Protein AF-T2SCT7-F1 (afdb_monomer)

InterPro domains:
  IPR001091 Restriction/modification DNA-methyltransferase [PR00508] (26-43)
  IPR001091 Restriction/modification DNA-methyltransferase [PR00508] (45-63)
  IPR001091 Restriction/modification DNA-methyltransferase [PR00508] (68-88)
  IPR002941 DNA methylase N-4/N-6 [PF01555] (11-85)
  IPR029063 S-adenosyl-L-methionine-dependent methyltransferase superfamily [G3DSA:3.40.50.150] (3-92)
  IPR029063 S-adenosyl-L-methionine-dependent methyltransferase superfamily [SSF53335] (10-88)

Sequence (94 aa):
MSREEFLLYTNGLWNFSGESKKRLKHPAPFPRELPSRCIKLFSFLEDTIFDPFSGSGTTILEANALGRFSVGLEIEKEYCELSK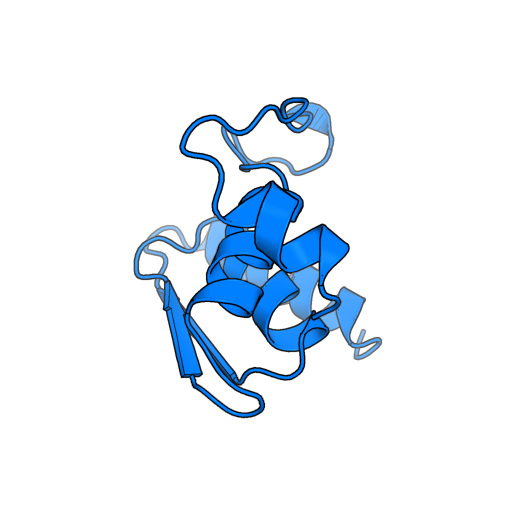KRILESLSLV

Structure (mmCIF, N/CA/C/O backbone):
data_AF-T2SCT7-F1
#
_entry.id   AF-T2SCT7-F1
#
loop_
_atom_site.group_PDB
_atom_site.id
_atom_site.type_symbol
_atom_site.label_atom_id
_atom_site.label_alt_id
_atom_site.label_comp_id
_atom_site.label_asym_id
_atom_site.label_entity_id
_atom_site.label_seq_id
_atom_site.pdbx_PDB_ins_code
_atom_site.Cartn_x
_atom_site.Cartn_y
_atom_site.Cartn_z
_atom_site.occupancy
_atom_site.B_iso_or_equiv
_atom_site.auth_seq_id
_atom_site.auth_comp_id
_atom_site.auth_asym_id
_atom_site.auth_atom_id
_atom_site.pdbx_PDB_model_num
ATOM 1 N N . MET A 1 1 ? 9.397 -0.017 -13.922 1.00 82.56 1 MET A N 1
ATOM 2 C CA . MET A 1 1 ? 10.575 -0.166 -13.048 1.00 82.56 1 MET A CA 1
ATOM 3 C C . MET A 1 1 ? 11.814 -0.049 -13.915 1.00 82.56 1 MET A C 1
ATOM 5 O O . MET A 1 1 ? 11.863 -0.704 -14.951 1.00 82.56 1 MET A O 1
ATOM 9 N N . SER A 1 2 ? 12.761 0.808 -13.547 1.00 90.56 2 SER A N 1
ATOM 10 C CA . SER A 1 2 ? 14.041 0.943 -14.247 1.00 90.56 2 SER A CA 1
ATOM 11 C C . SER A 1 2 ? 15.032 -0.153 -13.828 1.00 90.56 2 SER A C 1
ATOM 13 O O . SER A 1 2 ? 14.852 -0.828 -12.813 1.00 90.56 2 SER A O 1
ATOM 15 N N . ARG A 1 3 ? 16.115 -0.322 -14.598 1.00 90.38 3 ARG A N 1
ATOM 16 C CA . ARG A 1 3 ? 17.209 -1.248 -14.251 1.00 90.38 3 ARG A CA 1
ATOM 17 C C . ARG A 1 3 ? 17.884 -0.873 -12.927 1.00 90.38 3 ARG A C 1
ATOM 19 O O . ARG A 1 3 ? 18.248 -1.757 -12.160 1.00 90.38 3 ARG A O 1
ATOM 26 N N . GLU A 1 4 ? 18.050 0.420 -12.667 1.00 90.94 4 GLU A N 1
ATOM 27 C CA . GLU A 1 4 ? 18.649 0.931 -11.428 1.00 90.94 4 GLU A CA 1
ATOM 28 C C . GLU A 1 4 ? 17.74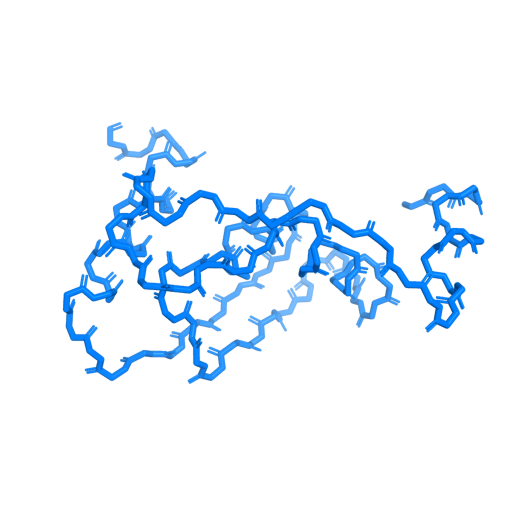8 0.670 -10.220 1.00 90.94 4 GLU A C 1
ATOM 30 O O . GLU A 1 4 ? 18.228 0.166 -9.207 1.00 90.94 4 GLU A O 1
ATOM 35 N N . GLU A 1 5 ? 16.438 0.926 -10.351 1.00 89.62 5 GLU A N 1
ATOM 36 C CA . GLU A 1 5 ? 15.452 0.590 -9.317 1.00 89.62 5 GLU A CA 1
ATOM 37 C C . GLU A 1 5 ? 15.495 -0.907 -9.000 1.00 89.62 5 GLU A C 1
ATOM 39 O O . GLU A 1 5 ? 15.547 -1.287 -7.835 1.00 89.62 5 GLU A O 1
ATOM 44 N N . PHE A 1 6 ? 15.540 -1.760 -10.026 1.00 90.12 6 PHE A N 1
ATOM 45 C CA . PHE A 1 6 ? 15.594 -3.207 -9.838 1.00 90.12 6 PHE A CA 1
ATOM 46 C C . PHE A 1 6 ? 16.836 -3.650 -9.053 1.00 90.12 6 PHE A C 1
ATOM 48 O O . PHE A 1 6 ? 16.718 -4.409 -8.093 1.00 90.12 6 PHE A O 1
ATOM 55 N N . LEU A 1 7 ? 18.025 -3.157 -9.412 1.00 91.50 7 LEU A N 1
ATOM 56 C CA . LEU A 1 7 ? 19.265 -3.486 -8.698 1.00 91.50 7 LEU A CA 1
ATOM 57 C C . LEU A 1 7 ? 19.244 -2.993 -7.245 1.00 91.50 7 LEU A C 1
ATOM 59 O O . LEU A 1 7 ? 19.684 -3.703 -6.344 1.00 91.50 7 LEU A O 1
ATOM 63 N N . LEU A 1 8 ? 18.708 -1.795 -7.003 1.00 89.50 8 LEU A N 1
ATOM 64 C CA . LEU A 1 8 ? 18.596 -1.243 -5.655 1.00 89.50 8 LEU A CA 1
ATOM 65 C C . LEU A 1 8 ? 17.604 -2.036 -4.796 1.00 89.50 8 LEU A C 1
ATOM 67 O O . LEU A 1 8 ? 17.876 -2.308 -3.627 1.00 89.50 8 LEU A O 1
ATOM 71 N N . TYR A 1 9 ? 16.450 -2.394 -5.358 1.00 90.75 9 TYR A N 1
ATOM 72 C CA . TYR A 1 9 ? 15.377 -3.050 -4.616 1.00 90.75 9 TYR A CA 1
ATOM 73 C C . TYR A 1 9 ? 15.651 -4.540 -4.398 1.00 90.75 9 TYR A C 1
ATOM 75 O O . TYR A 1 9 ? 15.194 -5.099 -3.414 1.00 90.75 9 TYR A O 1
ATOM 83 N N . THR A 1 10 ? 16.437 -5.193 -5.251 1.00 90.12 10 THR A N 1
ATOM 84 C CA . THR A 1 10 ? 16.826 -6.603 -5.052 1.00 90.12 10 THR A CA 1
ATOM 85 C C . THR A 1 10 ? 17.955 -6.794 -4.033 1.00 90.12 10 THR A C 1
ATOM 87 O O . THR A 1 10 ? 18.268 -7.928 -3.674 1.00 90.12 10 THR A O 1
ATOM 90 N N . ASN A 1 11 ? 18.548 -5.710 -3.520 1.00 90.06 11 ASN A N 1
ATOM 91 C CA . ASN A 1 11 ? 19.510 -5.783 -2.424 1.00 90.06 11 ASN A CA 1
ATOM 92 C C . ASN A 1 11 ? 18.822 -6.279 -1.137 1.00 90.06 11 ASN A C 1
ATOM 94 O O . ASN A 1 11 ? 17.741 -5.810 -0.793 1.00 90.06 11 ASN A O 1
ATOM 98 N N . GLY A 1 12 ? 19.457 -7.197 -0.403 1.00 88.06 12 GLY A N 1
ATOM 99 C CA . GLY A 1 12 ? 18.909 -7.776 0.831 1.00 88.06 12 GLY A CA 1
ATOM 100 C C . GLY A 1 12 ? 18.842 -6.815 2.025 1.00 88.06 12 GLY A C 1
ATOM 101 O O . GLY A 1 12 ? 18.250 -7.159 3.044 1.00 88.06 12 GLY A O 1
ATOM 102 N N . LEU A 1 13 ? 19.439 -5.623 1.923 1.00 89.88 13 LEU A N 1
ATOM 103 C CA . LEU A 1 13 ? 19.394 -4.587 2.957 1.00 89.88 13 LEU A CA 1
ATOM 104 C C . LEU A 1 13 ? 18.801 -3.295 2.396 1.00 89.88 13 LEU A C 1
ATOM 106 O O . LEU A 1 13 ? 19.360 -2.682 1.484 1.00 89.88 13 LEU A O 1
ATOM 110 N N . TRP A 1 14 ? 17.684 -2.854 2.977 1.00 91.06 14 TRP A N 1
ATOM 111 C CA . TRP A 1 14 ?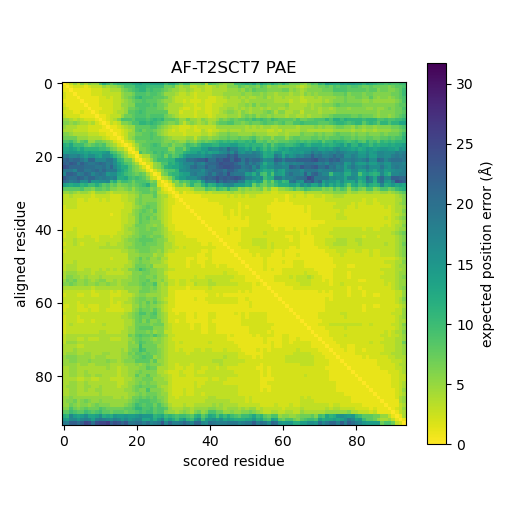 17.035 -1.590 2.635 1.00 91.06 14 TRP A CA 1
ATOM 112 C C . TRP A 1 14 ? 17.123 -0.603 3.796 1.00 91.06 14 TRP A C 1
ATOM 114 O O . TRP A 1 14 ? 16.838 -0.948 4.940 1.00 91.06 14 TRP A O 1
ATOM 124 N N . ASN A 1 15 ? 17.474 0.643 3.480 1.00 88.69 15 ASN A N 1
ATOM 125 C CA . ASN A 1 15 ? 17.508 1.741 4.438 1.00 88.69 15 ASN A CA 1
ATOM 126 C C . ASN A 1 15 ? 16.366 2.711 4.139 1.00 88.69 15 ASN A C 1
ATOM 128 O O . ASN A 1 15 ? 16.270 3.219 3.023 1.00 88.69 15 ASN A O 1
ATOM 132 N N . PHE A 1 16 ? 15.540 2.984 5.149 1.00 83.44 16 PHE A N 1
ATOM 133 C CA . PHE A 1 16 ? 14.459 3.962 5.088 1.00 83.44 16 PHE A CA 1
ATOM 134 C C . PHE A 1 16 ? 14.504 4.859 6.320 1.00 83.44 16 PHE A C 1
ATOM 136 O O . PHE A 1 16 ? 14.760 4.392 7.431 1.00 83.44 16 PHE A O 1
ATOM 143 N N . SER A 1 17 ? 14.177 6.134 6.139 1.00 79.88 17 SER A N 1
ATOM 144 C CA . SER A 1 17 ? 13.824 6.998 7.263 1.00 79.88 17 SER A CA 1
ATOM 145 C C . SER A 1 17 ? 12.458 6.577 7.810 1.00 79.88 17 SER A C 1
ATOM 147 O O . SER A 1 17 ? 11.536 6.314 7.040 1.00 79.88 17 SER A O 1
ATOM 149 N N . GLY A 1 18 ? 12.311 6.507 9.135 1.00 69.19 18 GLY A N 1
ATOM 150 C CA . GLY A 1 18 ? 11.021 6.209 9.761 1.00 69.19 18 GLY A CA 1
ATOM 151 C C . GLY A 1 18 ? 9.983 7.311 9.516 1.00 69.19 18 GLY A C 1
ATOM 152 O O . GLY A 1 18 ? 10.328 8.487 9.394 1.00 69.19 18 GLY A O 1
ATOM 153 N N . GLU A 1 19 ? 8.702 6.942 9.482 1.00 68.31 19 GLU A N 1
ATOM 154 C CA . GLU A 1 19 ? 7.605 7.906 9.355 1.00 68.31 19 GLU A CA 1
ATOM 155 C C . GLU A 1 19 ? 7.249 8.559 10.694 1.00 68.31 19 GLU A C 1
ATOM 157 O O . GLU A 1 19 ? 7.269 7.950 11.768 1.00 68.31 19 GLU A O 1
ATOM 162 N N . SER A 1 20 ? 6.883 9.838 10.627 1.00 63.41 20 SER A N 1
ATOM 163 C CA . SER A 1 20 ? 6.507 10.630 11.797 1.00 63.41 20 SER A CA 1
ATOM 164 C C . SER A 1 20 ? 5.148 10.189 12.354 1.00 63.41 20 SER A C 1
ATOM 166 O O . SER A 1 20 ? 4.105 10.429 11.741 1.00 63.41 20 SER A O 1
ATOM 168 N N . LYS A 1 21 ? 5.134 9.650 13.584 1.00 55.94 21 LYS A N 1
ATOM 169 C CA . LYS A 1 21 ? 3.896 9.307 14.323 1.00 55.94 21 LYS A CA 1
ATOM 170 C C . LYS A 1 21 ? 2.923 10.490 14.456 1.00 55.94 21 LYS A C 1
ATOM 172 O O . LYS A 1 21 ? 1.710 10.297 14.492 1.00 55.94 21 LY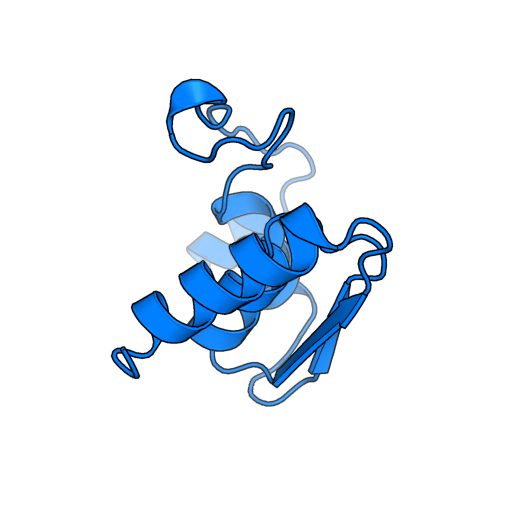S A O 1
ATOM 177 N N . LYS A 1 22 ? 3.436 11.728 14.507 1.00 54.44 22 LYS A N 1
ATOM 178 C CA . LYS A 1 22 ? 2.624 12.948 14.686 1.00 54.44 22 LYS A CA 1
ATOM 179 C C . LYS A 1 22 ? 1.805 13.325 13.450 1.00 54.44 22 LYS A C 1
ATOM 181 O O . LYS A 1 22 ? 0.800 14.012 13.595 1.00 54.44 22 LYS A O 1
ATOM 186 N N . ARG A 1 23 ? 2.214 12.900 12.251 1.00 56.47 23 ARG A N 1
ATOM 187 C CA . ARG A 1 23 ? 1.589 13.343 10.994 1.00 56.47 23 ARG A CA 1
ATOM 188 C C . ARG A 1 23 ? 0.333 12.545 10.623 1.00 56.47 23 ARG A C 1
ATOM 190 O O . ARG A 1 23 ? -0.490 13.052 9.874 1.00 56.47 23 ARG A O 1
ATOM 197 N N . LEU A 1 24 ? 0.170 11.326 11.150 1.00 55.25 24 LEU A N 1
ATOM 198 C CA . LEU A 1 24 ? -0.864 10.386 10.690 1.00 55.25 24 LEU A CA 1
ATOM 199 C C . LEU A 1 24 ? -1.845 9.893 11.767 1.00 55.25 24 LEU A C 1
ATOM 201 O O . LEU A 1 24 ? -2.694 9.075 11.437 1.00 55.25 24 LEU A O 1
ATOM 205 N N . LYS A 1 25 ? -1.764 10.351 13.031 1.00 58.59 25 LYS A N 1
ATOM 206 C CA . LYS A 1 25 ? -2.584 9.827 14.157 1.00 58.59 25 LYS A CA 1
ATOM 207 C C . LYS A 1 25 ? -2.603 8.282 14.244 1.00 58.59 25 LYS A C 1
ATOM 209 O O . LYS A 1 25 ? -3.523 7.704 14.804 1.00 58.59 25 LYS A O 1
ATOM 214 N N . HIS A 1 26 ? -1.577 7.620 13.708 1.00 56.88 26 HIS A N 1
ATOM 215 C CA . HIS A 1 26 ? -1.405 6.173 13.745 1.00 56.88 26 HIS A CA 1
ATOM 216 C C . HIS A 1 26 ? -0.088 5.868 14.472 1.00 56.88 26 HIS A C 1
ATOM 218 O O . HIS A 1 26 ? 0.923 6.524 14.195 1.00 56.88 26 HIS A O 1
ATOM 224 N N . PRO A 1 27 ? -0.058 4.904 15.405 1.00 52.44 27 PRO A N 1
ATOM 225 C CA . PRO A 1 27 ? 1.089 4.693 16.286 1.00 52.44 27 PRO A CA 1
ATOM 226 C C . PRO A 1 27 ? 2.334 4.128 15.582 1.00 52.44 27 PRO A C 1
ATOM 228 O O . PRO A 1 27 ? 3.434 4.257 16.128 1.00 52.44 27 PRO A O 1
ATOM 231 N N . ALA A 1 28 ? 2.188 3.537 14.387 1.00 58.88 28 ALA A N 1
ATOM 232 C CA . ALA A 1 28 ? 3.291 2.920 13.638 1.00 58.88 28 ALA A CA 1
ATOM 233 C C . ALA A 1 28 ? 3.057 2.822 12.107 1.00 58.88 28 ALA A C 1
ATOM 235 O O . ALA A 1 28 ? 2.931 1.720 11.581 1.00 58.88 28 ALA A O 1
ATOM 236 N N . PRO A 1 29 ? 2.939 3.933 11.356 1.00 67.69 29 PRO A N 1
ATOM 237 C CA . PRO A 1 29 ? 2.951 3.858 9.896 1.00 67.69 29 PRO A CA 1
ATOM 238 C C . PRO A 1 29 ? 4.347 3.436 9.411 1.00 67.69 29 PRO A C 1
ATOM 240 O O . PRO A 1 29 ? 5.347 4.031 9.812 1.00 67.69 29 PRO A O 1
ATOM 243 N N . PHE A 1 30 ? 4.430 2.424 8.547 1.00 79.50 30 PHE A N 1
ATOM 244 C CA . PHE A 1 30 ? 5.666 2.159 7.810 1.00 79.50 30 PHE A CA 1
ATOM 245 C C . PHE A 1 30 ? 5.866 3.214 6.701 1.00 79.50 30 PHE A C 1
ATOM 247 O O . PHE A 1 30 ? 4.880 3.787 6.219 1.00 79.50 30 PHE A O 1
ATOM 254 N N . PRO A 1 31 ? 7.119 3.477 6.280 1.00 87.31 31 PRO A N 1
ATOM 255 C CA . PRO A 1 31 ? 7.420 4.380 5.170 1.00 87.31 31 PRO A CA 1
ATOM 256 C C . PRO A 1 31 ? 6.709 3.953 3.895 1.00 87.31 31 PRO A C 1
ATOM 258 O O . PRO A 1 31 ? 6.723 2.772 3.562 1.00 87.31 31 PRO A O 1
ATOM 261 N N . ARG A 1 32 ? 6.132 4.906 3.151 1.00 90.44 32 ARG A N 1
ATOM 262 C CA . ARG A 1 32 ? 5.431 4.614 1.882 1.00 90.44 32 ARG A CA 1
ATOM 263 C C . ARG A 1 32 ? 6.316 3.890 0.870 1.00 90.44 32 ARG A C 1
ATOM 265 O O . ARG A 1 32 ? 5.841 3.077 0.088 1.00 90.44 32 ARG A O 1
ATOM 272 N N . GLU A 1 33 ? 7.617 4.146 0.922 1.00 91.94 33 GLU A N 1
ATOM 273 C CA . GLU A 1 33 ? 8.579 3.498 0.041 1.00 91.94 33 GLU A CA 1
ATOM 274 C C . GLU A 1 33 ? 8.619 1.973 0.225 1.00 91.94 33 GLU A C 1
ATOM 276 O O . GLU A 1 33 ? 8.798 1.249 -0.751 1.00 91.94 33 GLU A O 1
ATOM 281 N N . LEU A 1 34 ? 8.389 1.472 1.444 1.00 92.50 34 LEU A N 1
ATOM 282 C CA . LEU A 1 34 ? 8.436 0.043 1.745 1.00 92.50 34 LEU A CA 1
ATOM 283 C C . LEU A 1 34 ? 7.429 -0.778 0.910 1.00 92.50 34 LEU A C 1
ATOM 285 O O . LEU A 1 34 ? 7.877 -1.626 0.136 1.00 92.50 34 LEU A O 1
ATOM 289 N N . PRO A 1 35 ? 6.100 -0.552 0.989 1.00 94.56 35 PRO A N 1
ATOM 290 C CA . PRO A 1 35 ? 5.151 -1.273 0.142 1.00 94.56 35 PRO A CA 1
ATOM 291 C C . PRO A 1 35 ? 5.348 -0.940 -1.341 1.00 94.56 35 PRO A C 1
ATOM 293 O O . PRO A 1 35 ? 5.180 -1.823 -2.172 1.00 94.56 35 PRO A O 1
ATOM 296 N N . SER A 1 36 ? 5.748 0.290 -1.692 1.00 94.94 36 SER A N 1
ATOM 297 C CA . SER A 1 36 ? 5.954 0.706 -3.085 1.00 94.94 36 SER A CA 1
ATOM 298 C C . SER A 1 36 ? 7.006 -0.168 -3.778 1.00 94.94 36 SER A C 1
ATOM 300 O O . SER A 1 36 ? 6.785 -0.660 -4.887 1.00 94.94 36 SER A O 1
ATOM 302 N N . ARG A 1 37 ? 8.125 -0.447 -3.091 1.00 95.38 37 ARG A N 1
ATOM 303 C CA . ARG A 1 37 ? 9.165 -1.369 -3.573 1.00 95.38 37 ARG A CA 1
ATOM 304 C C . ARG A 1 37 ? 8.635 -2.791 -3.727 1.00 95.38 37 ARG A C 1
ATOM 306 O O . ARG A 1 37 ? 8.813 -3.380 -4.790 1.00 95.38 37 ARG A O 1
ATOM 313 N N . CYS A 1 38 ? 7.958 -3.324 -2.709 1.00 95.88 38 CYS A N 1
ATOM 314 C CA . CYS A 1 38 ? 7.394 -4.675 -2.758 1.00 95.88 38 CYS A CA 1
ATOM 315 C C . CYS A 1 38 ? 6.400 -4.840 -3.917 1.00 95.88 38 CYS A C 1
ATOM 317 O O . CYS A 1 38 ? 6.500 -5.791 -4.685 1.00 95.88 38 CYS A O 1
ATOM 319 N N . ILE A 1 39 ? 5.486 -3.885 -4.097 1.00 97.25 39 ILE A N 1
ATOM 320 C CA . ILE A 1 39 ? 4.485 -3.906 -5.170 1.00 97.25 39 ILE A CA 1
ATOM 321 C C . ILE A 1 39 ? 5.172 -3.854 -6.538 1.00 97.25 39 ILE A C 1
ATOM 323 O O . ILE A 1 39 ? 4.838 -4.646 -7.417 1.00 97.25 39 ILE A O 1
ATOM 327 N N . LYS A 1 40 ? 6.172 -2.981 -6.727 1.00 95.94 40 LYS A N 1
ATOM 328 C CA . LYS A 1 40 ? 6.941 -2.910 -7.982 1.00 95.94 40 LYS A CA 1
ATOM 329 C C . LYS A 1 40 ? 7.717 -4.197 -8.290 1.00 95.94 40 LYS A C 1
ATOM 331 O O . LYS A 1 40 ? 7.865 -4.523 -9.464 1.00 95.94 40 LYS A O 1
ATOM 336 N N . LEU A 1 41 ? 8.236 -4.882 -7.268 1.00 95.75 41 LEU A N 1
ATOM 337 C CA . LEU A 1 41 ? 9.033 -6.104 -7.422 1.00 95.75 41 LEU A CA 1
ATOM 338 C C . LEU A 1 41 ? 8.186 -7.353 -7.689 1.00 95.75 41 LEU A C 1
ATOM 340 O O . LEU A 1 41 ? 8.621 -8.222 -8.438 1.00 95.75 41 LEU A O 1
ATOM 344 N N . PHE A 1 42 ? 7.014 -7.455 -7.057 1.00 96.25 42 PHE A N 1
ATOM 345 C CA . PHE A 1 42 ? 6.267 -8.714 -6.956 1.00 96.25 42 PHE A CA 1
ATOM 346 C C . PHE A 1 42 ? 4.867 -8.675 -7.580 1.00 96.25 42 PHE A C 1
ATOM 348 O O . PHE A 1 42 ? 4.084 -9.594 -7.362 1.00 96.25 42 PHE A O 1
ATOM 355 N N . SER A 1 43 ? 4.534 -7.631 -8.342 1.00 97.62 43 SER A N 1
ATOM 356 C CA . SER A 1 43 ? 3.252 -7.537 -9.052 1.00 97.62 43 SER A CA 1
ATOM 357 C C . SER A 1 43 ? 3.386 -6.809 -10.385 1.00 97.62 43 SER A C 1
ATOM 359 O O . SER A 1 43 ? 4.294 -5.994 -10.580 1.00 97.62 43 SER A O 1
ATOM 361 N N . PHE A 1 44 ? 2.428 -7.024 -11.276 1.00 96.88 44 PHE A N 1
ATOM 362 C CA . PHE A 1 44 ? 2.258 -6.308 -12.535 1.00 96.88 44 PHE A CA 1
ATOM 363 C C . PHE A 1 44 ? 1.146 -5.258 -12.436 1.00 96.88 44 PHE A C 1
ATOM 365 O O . PHE A 1 44 ? 0.483 -5.119 -11.410 1.00 96.88 44 PHE A O 1
ATOM 372 N N . LEU A 1 45 ? 1.004 -4.435 -13.480 1.00 97.00 45 LEU A N 1
ATOM 373 C CA . LEU A 1 45 ? -0.131 -3.515 -13.579 1.00 97.00 45 LEU A CA 1
ATOM 374 C C . LEU A 1 45 ? -1.436 -4.306 -13.493 1.00 97.00 45 LEU A C 1
ATOM 376 O O . LEU A 1 45 ? -1.500 -5.418 -14.005 1.00 97.00 45 LEU A O 1
ATOM 380 N N . GLU A 1 46 ? -2.442 -3.717 -12.849 1.00 97.81 46 GLU A N 1
ATOM 381 C CA . GLU A 1 46 ? -3.776 -4.309 -12.668 1.00 97.81 46 GLU A CA 1
ATOM 382 C C . GLU A 1 46 ? 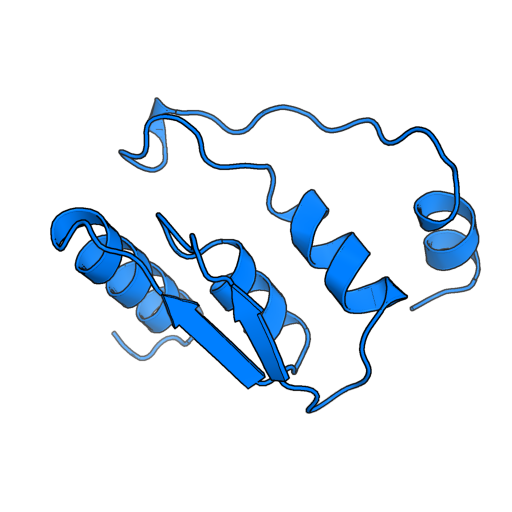-3.826 -5.581 -11.800 1.00 97.81 46 GLU A C 1
ATOM 384 O O . GLU A 1 46 ? -4.912 -6.097 -11.540 1.00 97.81 46 GLU A O 1
ATOM 389 N N . ASP A 1 47 ? -2.699 -6.046 -11.248 1.00 98.44 47 ASP A N 1
ATOM 390 C CA . ASP A 1 47 ? -2.728 -7.058 -10.190 1.00 98.44 47 ASP A CA 1
ATOM 391 C C . ASP A 1 47 ? -3.447 -6.525 -8.944 1.00 98.44 47 ASP A C 1
ATOM 393 O O . ASP A 1 47 ? -3.503 -5.319 -8.681 1.00 98.44 47 ASP A O 1
ATOM 397 N N . THR A 1 48 ? -3.977 -7.447 -8.139 1.00 98.31 48 THR A N 1
ATOM 398 C CA . THR A 1 48 ? -4.627 -7.118 -6.867 1.00 98.31 48 THR A CA 1
ATOM 399 C C . THR A 1 48 ? -3.668 -7.310 -5.700 1.00 98.31 48 THR A C 1
ATOM 401 O O . THR A 1 48 ? -3.204 -8.418 -5.438 1.00 98.31 48 THR A O 1
ATOM 404 N N . ILE A 1 49 ? -3.419 -6.236 -4.953 1.00 98.31 49 ILE A N 1
ATOM 405 C CA . ILE A 1 49 ? -2.634 -6.264 -3.718 1.00 98.31 49 ILE A CA 1
ATOM 406 C C . ILE A 1 49 ? -3.569 -6.440 -2.525 1.00 98.31 49 ILE A C 1
ATOM 408 O O . ILE A 1 49 ? -4.463 -5.623 -2.301 1.00 98.31 49 ILE A O 1
ATOM 412 N N . PHE A 1 50 ? -3.345 -7.486 -1.736 1.00 98.19 50 PHE A N 1
ATOM 413 C CA . PHE A 1 50 ? -4.088 -7.724 -0.505 1.00 98.19 50 PHE A CA 1
ATOM 414 C C . PHE A 1 50 ? -3.230 -7.408 0.721 1.00 98.19 50 PHE A C 1
ATOM 416 O O . PHE A 1 50 ? -2.114 -7.913 0.844 1.00 98.19 50 PHE A O 1
ATOM 423 N N . ASP A 1 51 ? -3.766 -6.597 1.631 1.00 96.62 51 ASP A N 1
ATOM 424 C CA . ASP A 1 51 ? -3.161 -6.306 2.930 1.00 96.62 51 ASP A CA 1
ATOM 425 C C . ASP A 1 51 ? -4.131 -6.700 4.061 1.00 96.62 51 ASP A C 1
ATOM 427 O O . ASP A 1 51 ? -5.129 -6.003 4.279 1.00 96.62 51 ASP A O 1
ATOM 431 N N . PRO A 1 52 ? -3.879 -7.809 4.783 1.00 96.69 52 PRO A N 1
ATOM 432 C CA . PRO A 1 52 ? -4.765 -8.274 5.847 1.00 96.69 52 PRO A CA 1
ATOM 433 C C . PRO A 1 52 ? -4.699 -7.423 7.127 1.00 96.69 52 PRO A C 1
ATOM 435 O O . PRO A 1 52 ? -5.541 -7.609 8.002 1.00 96.69 52 PRO A O 1
ATOM 438 N N . PHE A 1 53 ? -3.719 -6.520 7.252 1.00 94.69 53 PHE A N 1
ATOM 439 C CA . PHE A 1 53 ? -3.500 -5.669 8.429 1.00 94.69 53 PHE A CA 1
ATOM 440 C C . PHE A 1 53 ? -3.228 -4.230 7.988 1.00 94.69 53 PHE A C 1
ATOM 442 O O . PHE A 1 53 ? -2.207 -3.618 8.311 1.00 94.69 53 PHE A O 1
ATOM 449 N N . SER A 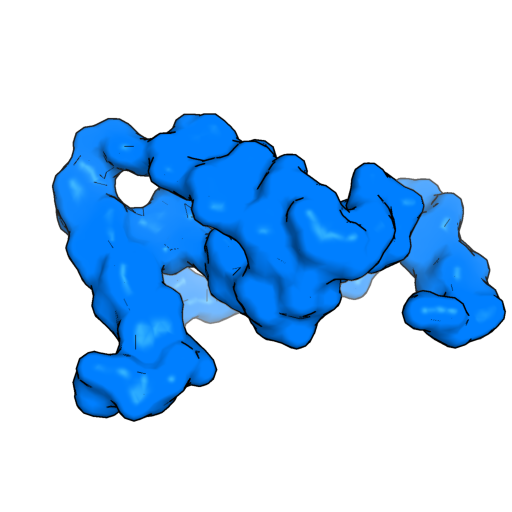1 54 ? -4.155 -3.703 7.193 1.00 93.50 54 SER A N 1
ATOM 450 C CA . SER A 1 54 ? -3.944 -2.491 6.408 1.00 93.50 54 SER A CA 1
ATOM 451 C C . SER A 1 54 ? -3.790 -1.216 7.241 1.00 93.50 54 SER A C 1
ATOM 453 O O . SER A 1 54 ? -3.224 -0.235 6.741 1.00 93.50 54 SER A O 1
ATOM 455 N N . GLY A 1 55 ? -4.248 -1.208 8.501 1.00 92.44 55 GLY A N 1
ATOM 456 C CA . GLY A 1 55 ? -4.128 -0.079 9.417 1.00 92.44 55 GLY A CA 1
ATOM 457 C C . GLY A 1 55 ? -4.5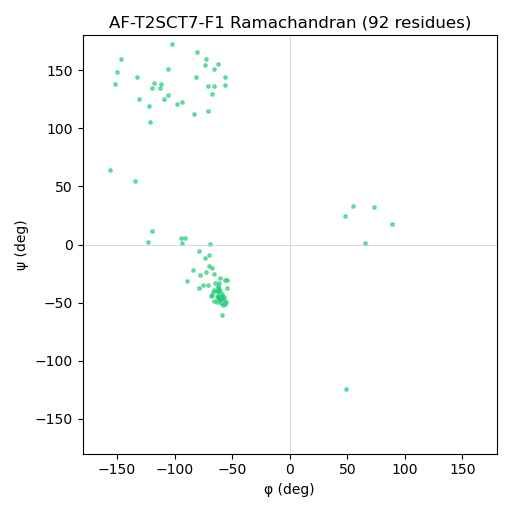78 1.224 8.767 1.00 92.44 55 GLY A C 1
ATOM 458 O O . GLY A 1 55 ? -5.668 1.349 8.217 1.00 92.44 55 GLY A O 1
ATOM 459 N N . SER A 1 56 ? -3.685 2.213 8.765 1.00 90.50 56 SER A N 1
ATOM 460 C CA . SER A 1 56 ? -3.941 3.517 8.138 1.00 90.50 56 SER A CA 1
ATOM 461 C C . SER A 1 56 ? -4.021 3.519 6.596 1.00 90.50 56 SER A C 1
ATOM 463 O O . SER A 1 56 ? -4.186 4.595 6.019 1.00 90.50 56 SER A O 1
ATOM 465 N N . GLY A 1 57 ? -3.868 2.380 5.914 1.00 93.12 57 GLY A N 1
ATOM 466 C CA . GLY A 1 57 ? -4.081 2.242 4.466 1.00 93.12 57 GLY A CA 1
ATOM 467 C C . GLY A 1 57 ? -2.869 2.512 3.576 1.00 93.12 57 GLY A C 1
ATOM 468 O O . GLY A 1 57 ? -3.031 2.757 2.382 1.00 93.12 57 GLY A O 1
ATOM 469 N N . THR A 1 58 ? -1.643 2.508 4.110 1.00 93.75 58 THR A N 1
ATOM 470 C CA . THR A 1 58 ? -0.450 2.879 3.324 1.00 93.75 58 THR A CA 1
ATOM 471 C C . THR A 1 58 ? -0.202 1.939 2.135 1.00 93.75 58 THR A C 1
ATOM 473 O O . THR A 1 58 ? 0.091 2.434 1.050 1.00 93.75 58 THR A O 1
ATOM 476 N N . THR A 1 59 ? -0.378 0.621 2.291 1.00 96.12 59 THR A N 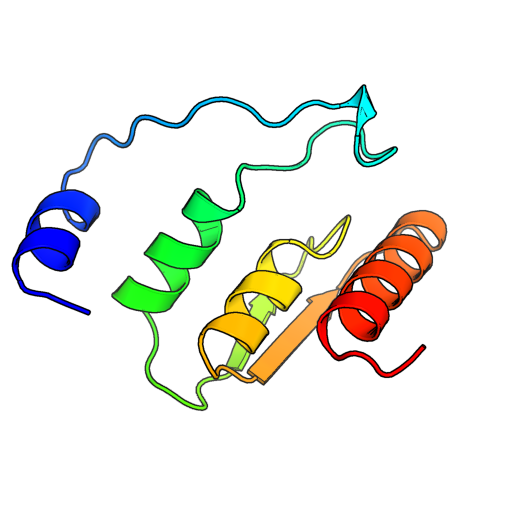1
ATOM 477 C CA . THR A 1 59 ? -0.246 -0.348 1.182 1.00 96.12 59 THR A CA 1
ATOM 478 C C . THR A 1 59 ? -1.272 -0.093 0.082 1.00 96.12 59 THR A C 1
ATOM 480 O O . THR A 1 59 ? -0.924 -0.073 -1.093 1.00 96.12 59 THR A O 1
ATOM 483 N N . ILE A 1 60 ? -2.525 0.163 0.467 1.00 95.75 60 ILE A N 1
ATOM 484 C CA . ILE A 1 60 ? -3.644 0.430 -0.449 1.00 95.75 60 ILE A CA 1
ATOM 485 C C . ILE A 1 60 ? -3.365 1.692 -1.270 1.00 95.75 60 ILE A C 1
ATOM 487 O O . ILE A 1 60 ? -3.543 1.713 -2.487 1.00 95.75 60 ILE A O 1
ATOM 491 N N . LEU A 1 61 ? -2.887 2.750 -0.611 1.00 94.56 61 LEU A N 1
ATOM 492 C CA . LEU A 1 61 ? -2.525 3.999 -1.274 1.00 94.56 61 LEU A CA 1
ATOM 493 C C . LEU A 1 61 ? -1.420 3.800 -2.315 1.00 94.56 61 LEU A C 1
ATOM 495 O O . LEU A 1 61 ? -1.536 4.298 -3.431 1.00 94.56 61 LEU A O 1
ATOM 499 N N . GLU A 1 62 ? -0.353 3.086 -1.956 1.00 95.94 62 GLU A N 1
ATOM 500 C CA . GLU A 1 62 ? 0.773 2.852 -2.865 1.00 95.94 62 GLU A CA 1
ATOM 501 C C . GLU A 1 62 ? 0.404 1.887 -3.997 1.00 95.94 62 GLU A C 1
ATOM 503 O O . GLU A 1 62 ? 0.819 2.103 -5.132 1.00 95.94 62 GLU A O 1
ATOM 508 N N . ALA A 1 63 ? -0.438 0.882 -3.741 1.00 97.00 63 ALA A N 1
ATOM 509 C CA . ALA A 1 63 ? -0.968 0.003 -4.781 1.00 97.00 63 ALA A CA 1
ATOM 510 C C . ALA A 1 63 ? -1.748 0.792 -5.840 1.00 97.00 63 ALA A C 1
ATOM 512 O O . ALA A 1 63 ? -1.427 0.696 -7.025 1.00 97.00 63 ALA A O 1
ATOM 513 N N . ASN A 1 64 ? -2.689 1.642 -5.414 1.00 94.50 64 ASN A N 1
ATOM 514 C CA . ASN A 1 64 ? -3.452 2.488 -6.334 1.00 94.50 64 ASN A CA 1
ATOM 515 C C . ASN A 1 64 ? -2.547 3.462 -7.102 1.00 94.50 64 ASN A C 1
ATOM 517 O O . ASN A 1 64 ? -2.661 3.573 -8.320 1.00 94.50 64 ASN A O 1
ATOM 521 N N . ALA A 1 65 ? -1.603 4.122 -6.420 1.00 94.56 65 ALA A N 1
ATOM 522 C CA . ALA A 1 65 ? -0.658 5.042 -7.060 1.00 94.56 65 ALA A CA 1
ATOM 523 C C . ALA A 1 65 ? 0.229 4.355 -8.117 1.00 94.56 65 ALA A C 1
ATOM 525 O O . ALA A 1 65 ? 0.658 4.990 -9.079 1.00 94.56 65 ALA A O 1
ATOM 526 N N . LEU A 1 66 ? 0.493 3.055 -7.953 1.00 96.31 66 LEU A N 1
ATOM 527 C CA . LEU A 1 66 ? 1.248 2.233 -8.896 1.00 96.31 66 LEU A CA 1
ATOM 528 C C . LEU A 1 66 ? 0.361 1.542 -9.946 1.00 96.31 66 LEU A C 1
ATOM 530 O O . LEU A 1 66 ? 0.878 0.738 -10.721 1.00 96.31 66 LEU A O 1
ATOM 534 N N . GLY A 1 67 ? -0.944 1.818 -9.999 1.00 96.25 67 GLY A N 1
ATOM 535 C CA . GLY A 1 67 ? -1.857 1.220 -10.978 1.00 96.25 67 GLY A CA 1
ATOM 536 C C . GLY A 1 67 ? -2.189 -0.250 -10.703 1.00 96.25 67 GLY A C 1
ATOM 537 O O . GLY A 1 67 ? -2.341 -1.030 -11.641 1.00 96.25 67 GLY A O 1
ATOM 538 N N . ARG A 1 68 ? -2.232 -0.650 -9.428 1.00 97.69 68 ARG A N 1
ATOM 539 C CA . ARG A 1 68 ? -2.742 -1.952 -8.972 1.00 97.69 68 ARG A CA 1
ATOM 540 C C . ARG A 1 68 ? -4.107 -1.767 -8.323 1.00 97.69 68 ARG A C 1
ATOM 542 O O . ARG A 1 68 ? -4.363 -0.739 -7.694 1.00 97.69 68 ARG A O 1
ATOM 549 N N . PHE A 1 69 ? -4.949 -2.792 -8.402 1.00 97.69 69 PHE A N 1
ATOM 550 C CA . PHE A 1 69 ? -6.108 -2.884 -7.520 1.00 97.69 69 PHE A CA 1
ATOM 551 C C . PHE A 1 69 ? -5.649 -3.243 -6.108 1.00 97.69 69 PHE A C 1
ATOM 553 O O . PHE A 1 69 ? -4.548 -3.756 -5.895 1.00 97.69 69 PHE A O 1
ATOM 560 N N . SER A 1 70 ? -6.485 -2.969 -5.112 1.00 96.75 70 SER A N 1
ATOM 561 C CA . SER A 1 70 ? -6.133 -3.294 -3.734 1.00 96.75 70 SER A CA 1
ATOM 562 C C . SER A 1 70 ? -7.336 -3.613 -2.867 1.00 96.75 70 SER A C 1
ATOM 564 O O . SER A 1 70 ? -8.424 -3.070 -3.047 1.00 96.75 70 SER A O 1
ATOM 566 N N . VAL A 1 71 ? -7.107 -4.500 -1.903 1.00 97.44 71 VAL A N 1
ATOM 567 C CA . VAL A 1 71 ? -8.056 -4.864 -0.856 1.00 97.44 71 VAL A CA 1
ATOM 568 C C . VAL A 1 71 ? -7.317 -4.793 0.473 1.00 97.44 71 VAL A C 1
ATOM 570 O O . VAL A 1 71 ? -6.266 -5.409 0.637 1.00 97.44 71 VAL A O 1
ATOM 573 N N . GLY A 1 72 ? -7.854 -4.031 1.420 1.00 95.69 72 GLY A N 1
ATOM 574 C CA . GLY A 1 72 ? -7.321 -3.946 2.774 1.00 95.69 72 GLY A CA 1
ATOM 575 C C . GLY A 1 72 ? -8.329 -4.445 3.793 1.00 95.69 72 GLY A C 1
ATOM 576 O O . GLY A 1 72 ? -9.514 -4.129 3.688 1.00 95.69 72 GLY A O 1
ATOM 577 N N . LEU A 1 73 ? -7.851 -5.198 4.777 1.00 97.44 73 LEU A N 1
ATOM 578 C CA . LEU A 1 73 ? -8.612 -5.575 5.962 1.00 97.44 73 LEU A CA 1
ATOM 579 C C . LEU A 1 73 ? -8.016 -4.869 7.181 1.00 97.44 73 LEU A C 1
ATOM 581 O O . LEU A 1 73 ? -6.801 -4.726 7.300 1.00 97.44 73 LEU A O 1
ATOM 585 N N . GLU A 1 74 ? -8.881 -4.371 8.053 1.00 95.19 74 GLU A N 1
ATOM 586 C CA . GLU A 1 74 ? -8.522 -3.752 9.325 1.00 95.19 74 GLU A CA 1
ATOM 587 C C . GLU A 1 74 ? -9.691 -3.953 10.295 1.00 95.19 74 GLU A C 1
ATOM 589 O O . GLU A 1 74 ? -10.856 -3.873 9.897 1.00 95.19 74 GLU A O 1
ATOM 594 N N . ILE A 1 75 ? -9.381 -4.279 11.548 1.00 96.69 75 ILE A N 1
ATOM 595 C CA . ILE A 1 75 ? -10.378 -4.601 12.573 1.00 96.69 75 ILE A CA 1
ATOM 596 C C . ILE A 1 75 ? -10.834 -3.346 13.321 1.00 96.69 75 ILE A C 1
ATOM 598 O O . ILE A 1 75 ? -11.993 -3.250 13.727 1.00 96.69 75 ILE A O 1
ATOM 602 N N . GLU A 1 76 ? -9.944 -2.365 13.468 1.00 94.88 76 GLU A N 1
ATOM 603 C CA . GLU A 1 76 ? -10.216 -1.129 14.184 1.00 94.88 76 GLU A CA 1
ATOM 604 C C . GLU A 1 76 ? -10.929 -0.124 13.279 1.00 94.88 76 GLU A C 1
ATOM 606 O O . GLU A 1 76 ? -10.359 0.449 12.345 1.00 94.88 76 GLU A O 1
ATOM 611 N N . LYS A 1 77 ? -12.198 0.152 13.595 1.00 95.06 77 LYS A N 1
ATOM 612 C CA . LYS A 1 77 ? -13.053 1.047 12.802 1.00 95.06 77 LYS A CA 1
ATOM 613 C C . LYS A 1 77 ? -12.436 2.435 12.594 1.00 95.06 77 LYS A C 1
ATOM 615 O O . LYS A 1 77 ? -12.573 3.008 11.516 1.00 95.06 77 LYS A O 1
ATOM 620 N N . GLU A 1 78 ? -11.749 2.975 13.598 1.00 93.00 78 GLU A N 1
ATOM 621 C CA . GLU A 1 78 ? -11.095 4.286 13.497 1.00 93.00 78 GLU A CA 1
ATOM 622 C C . GLU A 1 78 ? -10.004 4.311 12.415 1.00 93.00 78 GLU A C 1
ATOM 624 O O . GLU A 1 78 ? -9.871 5.298 11.686 1.00 93.00 78 GLU A O 1
ATOM 629 N N . TYR A 1 79 ? -9.259 3.214 12.257 1.00 92.06 79 TYR A N 1
ATOM 630 C CA . TYR A 1 79 ? -8.251 3.081 11.209 1.00 92.06 79 TYR A CA 1
ATOM 631 C C . TYR A 1 79 ? -8.874 2.837 9.837 1.00 92.06 79 TYR A C 1
ATOM 633 O O . TYR A 1 79 ? -8.393 3.421 8.865 1.00 92.06 79 TYR A O 1
ATOM 641 N N . CYS A 1 80 ? -9.987 2.101 9.755 1.00 93.75 80 CYS A N 1
ATOM 642 C CA . CYS A 1 80 ? -10.767 1.985 8.520 1.00 93.75 80 CYS A CA 1
ATOM 643 C C . CYS A 1 80 ? -11.219 3.359 7.997 1.00 93.75 80 CYS A C 1
ATOM 645 O O . CYS A 1 80 ? -11.018 3.669 6.822 1.00 93.75 80 CYS A O 1
ATOM 647 N N . GLU A 1 81 ? -11.776 4.212 8.863 1.00 94.06 81 GLU A N 1
ATOM 648 C CA . GLU A 1 81 ? -12.216 5.561 8.474 1.00 94.06 81 GLU A CA 1
ATOM 649 C C . GLU A 1 81 ? -11.034 6.465 8.088 1.00 94.06 81 GLU A C 1
ATOM 651 O O . GLU A 1 81 ? -11.099 7.188 7.090 1.00 94.06 81 GLU A O 1
ATOM 656 N N . LEU A 1 82 ? -9.920 6.394 8.828 1.00 91.62 82 LEU A N 1
ATOM 657 C CA . LEU A 1 82 ? -8.691 7.116 8.487 1.00 91.62 82 LEU A CA 1
ATOM 658 C C . LEU A 1 82 ? -8.136 6.683 7.121 1.00 91.62 82 LEU A C 1
ATOM 660 O O . LEU A 1 82 ? -7.788 7.533 6.302 1.00 91.62 82 LEU A O 1
ATOM 664 N N . SER A 1 83 ? -8.056 5.374 6.879 1.00 92.44 83 SER A N 1
ATOM 665 C CA . SER A 1 83 ? -7.605 4.778 5.620 1.00 92.44 83 SER A CA 1
ATOM 666 C C . SER A 1 83 ? -8.474 5.251 4.457 1.00 92.44 83 SER A C 1
ATOM 668 O O . SER A 1 83 ? -7.965 5.844 3.502 1.00 92.44 83 SER A O 1
ATOM 670 N N . LYS A 1 84 ? -9.800 5.117 4.589 1.00 92.75 84 LYS A N 1
ATOM 671 C CA . LYS A 1 84 ? -10.780 5.582 3.602 1.00 92.75 84 LYS A CA 1
ATOM 672 C C . LYS A 1 84 ? -10.609 7.064 3.285 1.00 92.75 84 LYS A C 1
ATOM 674 O O . LYS A 1 84 ? -10.528 7.422 2.113 1.00 92.75 84 LYS A O 1
ATOM 679 N N . LYS A 1 85 ? -10.512 7.920 4.306 1.00 92.06 85 LYS A N 1
ATOM 680 C CA . LYS A 1 85 ? -10.301 9.360 4.119 1.00 92.06 85 LYS A CA 1
ATOM 681 C C . LYS A 1 85 ? -9.044 9.637 3.290 1.00 92.06 85 LYS A C 1
ATOM 683 O O . LYS A 1 85 ? -9.125 10.337 2.287 1.00 92.06 85 LYS A O 1
ATOM 688 N N . ARG A 1 86 ? -7.906 9.041 3.665 1.00 90.50 86 ARG A N 1
ATOM 689 C CA . ARG A 1 86 ? -6.626 9.225 2.956 1.00 90.50 86 ARG A CA 1
ATOM 690 C C . ARG A 1 86 ? -6.698 8.764 1.499 1.00 90.50 86 ARG A C 1
ATOM 692 O O . ARG A 1 86 ? -6.110 9.405 0.631 1.00 90.50 86 ARG A O 1
ATOM 699 N N . ILE A 1 87 ? -7.384 7.651 1.232 1.00 90.31 87 ILE A N 1
ATOM 700 C CA . ILE A 1 87 ? -7.553 7.108 -0.123 1.00 90.31 87 ILE A CA 1
ATOM 701 C C . ILE A 1 87 ? -8.383 8.062 -0.975 1.00 90.31 87 ILE A C 1
ATOM 703 O O . ILE A 1 87 ? -7.954 8.423 -2.069 1.00 90.31 87 ILE A O 1
ATOM 707 N N . LEU A 1 88 ? -9.525 8.523 -0.469 1.00 90.88 88 LEU A N 1
ATOM 708 C CA . LEU A 1 88 ? -10.394 9.420 -1.225 1.00 90.88 88 LEU A CA 1
ATOM 709 C C . LEU A 1 88 ? -9.731 10.784 -1.491 1.00 90.88 88 LEU A C 1
ATOM 711 O O . LEU A 1 88 ? -9.830 11.290 -2.607 1.00 90.88 88 LEU A O 1
ATOM 715 N N . GLU A 1 89 ? -8.988 11.328 -0.519 1.00 89.38 89 GLU A N 1
ATOM 716 C CA . GLU A 1 89 ? -8.163 12.535 -0.704 1.00 89.38 89 GLU A CA 1
ATOM 717 C C . GLU A 1 89 ? -7.120 12.334 -1.817 1.00 89.38 89 GLU A C 1
ATOM 719 O O . GLU A 1 89 ? -6.942 13.199 -2.672 1.00 89.38 89 GLU A O 1
ATOM 724 N N . SER A 1 90 ? -6.457 11.170 -1.858 1.00 86.25 90 SER A N 1
ATOM 725 C CA . SER A 1 90 ? -5.452 10.873 -2.891 1.00 86.25 90 SER A CA 1
ATOM 726 C C . SER A 1 90 ? -6.031 10.766 -4.304 1.00 86.25 90 SER A C 1
ATOM 728 O O . SER A 1 90 ? -5.321 11.017 -5.274 1.00 86.25 90 SER A O 1
ATOM 730 N N . LEU A 1 91 ? -7.320 10.432 -4.415 1.00 85.06 91 LEU A N 1
ATOM 731 C CA . LEU A 1 91 ? -8.047 10.323 -5.680 1.00 85.06 91 LEU A CA 1
ATOM 732 C C . LEU A 1 91 ? -8.773 11.622 -6.062 1.00 85.06 91 LEU A C 1
ATOM 734 O O . LEU A 1 91 ? -9.437 11.653 -7.093 1.00 85.06 91 LEU A O 1
ATOM 738 N N . SER A 1 92 ? -8.661 12.686 -5.253 1.00 86.12 92 SER A N 1
ATOM 739 C CA . SER A 1 92 ? -9.410 13.943 -5.443 1.00 86.12 92 SER A CA 1
ATOM 740 C C . SER A 1 92 ? -10.931 13.734 -5.521 1.00 86.12 92 SER A C 1
ATOM 742 O O . SER A 1 92 ? -11.631 14.433 -6.250 1.00 86.12 92 SER A O 1
ATOM 744 N N . LEU A 1 93 ? -11.444 12.743 -4.785 1.00 71.69 93 LEU A N 1
ATOM 745 C CA . LEU A 1 93 ? -12.872 12.407 -4.720 1.00 71.69 93 LEU A CA 1
ATOM 746 C C . LEU A 1 93 ? -13.590 13.079 -3.533 1.00 71.69 93 LEU A C 1
ATOM 748 O O . LEU A 1 93 ? -14.760 12.784 -3.285 1.00 71.69 93 LEU A O 1
ATOM 752 N N . VAL A 1 94 ? -12.892 13.950 -2.795 1.00 53.75 94 VAL A N 1
ATOM 753 C CA . VAL A 1 94 ? -13.380 14.733 -1.641 1.00 53.75 94 VAL A CA 1
ATOM 754 C C . VAL A 1 94 ? -12.753 16.114 -1.671 1.00 53.75 94 VAL A C 1
ATOM 756 O O . VAL A 1 94 ? -11.554 16.185 -2.025 1.00 53.75 94 VAL A O 1
#

Organism: NCBI:txid1352357

Nearest PDB structures (foldseek):
  2zif-assembly1_A  TM=9.232E-01  e=7.787E-07  Thermus thermophilus
  2zif-assembly1_B  TM=9.211E-01  e=1.084E-06  Thermus thermop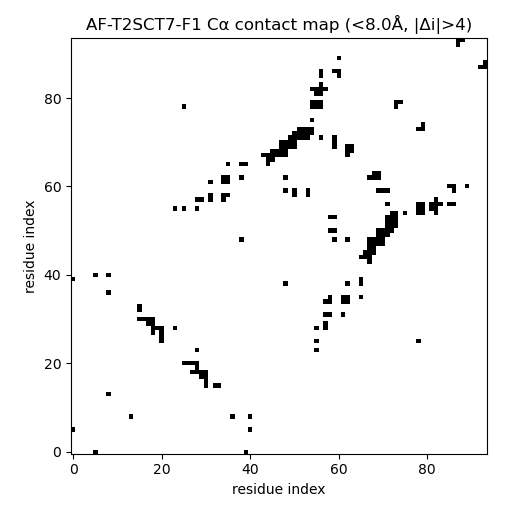hilus
  2zig-assembly1_A  TM=9.217E-01  e=1.723E-06  Thermus thermophilus
  5hfj-assembly2_C  TM=8.449E-01  e=2.774E-05  Helicobacter pylori 26695
  1nw8-assembly1_A  TM=8.560E-01  e=1.128E-03  Cereibacter sphaeroides

Foldseek 3Di:
DDPVLVVQLPDPDDDDDADDCVPQVFNGDGDLVVLLSVCVVPHDAQAEAEAADCQQNSNCQSCVVRRYHYDYHHDDVVRVVNNVVVNCVSVVVD

Secondary structure (DSSP, 8-state):
--HHHHHHHTSS----PPP-HHHHS-S-PPPTHHHHHHHHHH--TTPEEEETT-TTTHHHHHHHHTT-EEEE--S-HHHHHHHHHHHHHHTT--

Solvent-accessible surface area (backbone atoms only — not comparable to full-atom values): 5680 Å² total; per-residue (Å²): 136,52,74,66,55,50,60,61,66,72,43,95,72,84,89,76,75,81,52,66,48,85,80,67,87,38,96,74,60,75,42,65,64,60,51,40,50,51,49,67,75,75,50,60,76,68,36,74,46,77,35,82,74,28,47,66,27,58,56,49,48,39,30,48,76,65,51,22,40,59,48,71,34,61,88,54,65,70,32,48,53,48,16,51,51,54,47,36,52,75,67,66,75,105

Mean predicted aligned error: 5.22 Å

Radius of gyration: 13.75 Å; Cα contacts (8 Å, |Δi|>4): 119; chains: 1; bounding box: 33×23×30 Å

pLDDT: mean 88.06, std 12.51, range [52.44, 98.44]